Protein AF-A0A016SXQ5-F1 (afdb_monomer)

InterPro domains:
  IPR024872 HEXIM [PF15313] (28-132)
  IPR024872 HEXIM [PR02094] (31-47)
  IPR024872 HEXIM [PR02094] (96-113)
  IPR024872 HEXIM [PR02094] (113-129)
  IPR024872 HEXIM [PTHR13469] (27-149)

Radius of gyration: 31.16 Å; Cα contacts (8 Å, |Δi|>4): 20; chains: 1; bounding box: 67×77×62 Å

Sequence (170 aa):
MDWMMIPGLDDNTCVQQYHSQGQYFRPMAHGKPMAPSNTTQFLLEDREARAEQGLEVELAHEASERRRVRSISVSSEFMAASEGASSSGDSETDKEMDREFEAEFEEYTMDRLSRLTKDEMTREILDKEKNAELYQENMSRMMKENQRLRKMLQDNGIPVDHNHTSQPVV

Solvent-accessible surface area (backbone atoms only — not comparable to full-atom values): 10975 Å² total; per-residue (Å²): 133,89,81,81,84,84,89,86,82,71,88,58,68,77,63,58,78,76,74,77,79,75,88,74,79,67,64,60,65,90,86,39,82,50,75,76,83,69,86,56,54,68,59,53,52,55,50,48,57,53,55,74,69,65,49,66,70,57,54,54,52,52,52,51,48,55,53,64,58,59,73,67,68,84,72,80,86,83,90,75,86,66,93,83,82,72,86,88,66,82,44,75,66,47,55,49,49,52,49,53,49,53,52,54,51,50,52,53,50,51,53,54,58,70,71,48,50,73,69,56,51,51,49,54,50,52,54,48,52,55,50,50,51,52,52,51,51,50,51,51,51,50,52,52,50,51,50,52,50,52,49,52,33,51,77,70,74,43,87,76,83,71,91,79,72,71,82,81,89,124

Mean predicted aligned error: 21.72 Å

Organism: NCBI:txid53326

Structure (mmCIF, N/CA/C/O backbone):
data_AF-A0A016SXQ5-F1
#
_entry.id   AF-A0A016SXQ5-F1
#
loop_
_atom_site.group_PDB
_atom_site.id
_atom_site.type_symbol
_atom_site.label_atom_id
_atom_site.label_alt_id
_atom_site.label_comp_id
_atom_site.label_asym_id
_atom_site.label_entity_id
_atom_site.label_seq_id
_atom_site.pdbx_PDB_ins_code
_atom_site.Cartn_x
_atom_site.Cartn_y
_atom_site.Cartn_z
_atom_site.occupancy
_atom_site.B_iso_or_equiv
_atom_site.auth_seq_id
_atom_site.auth_comp_id
_atom_site.auth_asym_id
_atom_site.auth_atom_id
_atom_site.pdbx_PDB_model_num
ATOM 1 N N . MET A 1 1 ? 13.278 -62.285 -5.453 1.00 37.09 1 MET A N 1
ATOM 2 C CA . MET A 1 1 ? 13.513 -61.208 -6.430 1.00 37.09 1 MET A CA 1
ATOM 3 C C . MET A 1 1 ? 14.509 -60.269 -5.805 1.00 37.09 1 MET A C 1
ATOM 5 O O . MET A 1 1 ? 14.220 -59.710 -4.754 1.00 37.09 1 MET A O 1
ATOM 9 N N . ASP A 1 2 ? 15.690 -60.237 -6.408 1.00 41.06 2 ASP A N 1
ATOM 10 C CA . ASP A 1 2 ? 16.752 -59.276 -6.156 1.00 41.06 2 ASP A CA 1
ATOM 11 C C . ASP A 1 2 ? 16.229 -57.843 -6.147 1.00 41.06 2 ASP A C 1
ATOM 13 O O . ASP A 1 2 ? 15.483 -57.452 -7.043 1.00 41.06 2 ASP A O 1
ATOM 17 N N . TRP A 1 3 ? 16.728 -57.051 -5.203 1.00 38.41 3 TRP A N 1
ATOM 18 C CA . TRP A 1 3 ? 17.044 -55.658 -5.479 1.00 38.41 3 TRP A CA 1
ATOM 19 C C . TRP A 1 3 ? 18.507 -55.450 -5.107 1.00 38.41 3 TRP A C 1
ATOM 21 O O . TRP A 1 3 ? 18.912 -55.597 -3.955 1.00 38.41 3 TRP A O 1
ATOM 31 N N . MET A 1 4 ? 19.296 -55.230 -6.153 1.00 41.88 4 MET A N 1
ATOM 32 C CA . MET A 1 4 ? 20.733 -55.023 -6.124 1.00 41.88 4 MET A CA 1
ATOM 33 C C . MET A 1 4 ? 21.125 -53.774 -5.331 1.00 41.88 4 MET A C 1
ATOM 35 O O . MET A 1 4 ? 20.416 -52.773 -5.293 1.00 41.88 4 MET A O 1
ATOM 39 N N . MET A 1 5 ? 22.317 -53.883 -4.753 1.00 40.25 5 MET A N 1
ATOM 40 C CA . MET A 1 5 ? 23.097 -52.878 -4.044 1.00 40.25 5 MET A CA 1
ATOM 41 C C . MET A 1 5 ? 23.205 -51.513 -4.739 1.00 40.25 5 MET A C 1
ATOM 43 O O . MET A 1 5 ? 23.557 -51.431 -5.914 1.00 40.25 5 MET A O 1
ATOM 47 N N . ILE A 1 6 ? 23.103 -50.454 -3.935 1.00 44.69 6 ILE A N 1
ATOM 48 C CA . ILE A 1 6 ? 23.961 -49.271 -4.068 1.00 44.69 6 ILE A CA 1
ATOM 49 C C . ILE A 1 6 ? 24.997 -49.387 -2.936 1.00 44.69 6 ILE A C 1
ATOM 51 O O . ILE A 1 6 ? 24.598 -49.375 -1.770 1.00 44.69 6 ILE A O 1
ATOM 55 N N . PRO A 1 7 ? 26.295 -49.589 -3.223 1.00 46.00 7 PRO A N 1
ATOM 56 C CA . PRO A 1 7 ? 27.290 -49.803 -2.182 1.00 46.00 7 PRO A CA 1
ATOM 57 C C . PRO A 1 7 ? 27.857 -48.477 -1.658 1.00 46.00 7 PRO A C 1
ATOM 59 O O . PRO A 1 7 ? 28.352 -47.664 -2.436 1.00 46.00 7 PRO A O 1
ATOM 62 N N . GLY A 1 8 ? 27.886 -48.327 -0.328 1.00 52.25 8 GLY A N 1
ATOM 63 C CA . GLY A 1 8 ? 29.040 -47.705 0.328 1.00 52.25 8 GLY A CA 1
ATOM 64 C C . GLY A 1 8 ? 28.872 -46.376 1.063 1.00 52.25 8 GLY A C 1
ATOM 65 O O . GLY A 1 8 ? 29.840 -45.632 1.072 1.00 52.25 8 GLY A O 1
ATOM 66 N N . LEU A 1 9 ? 27.737 -46.087 1.705 1.00 45.75 9 LEU A N 1
ATOM 67 C CA . LEU A 1 9 ? 27.673 -45.123 2.817 1.00 45.75 9 LEU A CA 1
ATOM 68 C C . LEU A 1 9 ? 26.562 -45.572 3.772 1.00 45.75 9 LEU A C 1
ATOM 70 O O . LEU A 1 9 ? 25.397 -45.218 3.639 1.00 45.75 9 LEU A O 1
ATOM 74 N N . ASP A 1 10 ? 26.931 -46.463 4.676 1.00 43.97 10 ASP A N 1
ATOM 75 C CA . ASP A 1 10 ? 26.130 -46.927 5.791 1.00 43.97 10 ASP A CA 1
ATOM 76 C C . ASP A 1 10 ? 25.992 -45.818 6.845 1.00 43.97 10 ASP A C 1
ATOM 78 O O . ASP A 1 10 ? 26.973 -45.325 7.400 1.00 43.97 10 ASP A O 1
ATOM 82 N N . ASP A 1 11 ? 24.745 -45.463 7.163 1.00 48.28 11 ASP A N 1
ATOM 83 C CA . ASP A 1 11 ? 24.328 -44.442 8.142 1.00 48.28 11 ASP A CA 1
ATOM 84 C C . ASP A 1 11 ? 24.772 -44.724 9.600 1.00 48.28 11 ASP A C 1
ATOM 86 O O . ASP A 1 11 ? 24.373 -44.035 10.540 1.00 48.28 11 ASP A O 1
ATOM 90 N N . ASN A 1 12 ? 25.625 -45.728 9.821 1.00 43.81 12 ASN A N 1
ATOM 91 C CA . ASN A 1 12 ? 26.076 -46.171 11.139 1.00 43.81 12 ASN A CA 1
ATOM 92 C C . ASN A 1 12 ? 27.455 -45.640 11.557 1.00 43.81 12 ASN A C 1
ATOM 94 O O . ASN A 1 12 ? 27.826 -45.782 12.726 1.00 43.81 12 ASN A O 1
ATOM 98 N N . THR A 1 13 ? 28.196 -44.962 10.679 1.00 38.66 13 THR A N 1
ATOM 99 C CA . THR A 1 13 ? 29.515 -44.402 11.033 1.00 38.66 13 THR A CA 1
ATOM 100 C C . THR A 1 13 ? 29.408 -43.155 11.915 1.00 38.66 13 THR A C 1
ATOM 102 O O . THR A 1 13 ? 30.322 -42.857 12.679 1.00 38.66 13 THR A O 1
ATOM 105 N N . CYS A 1 14 ? 28.267 -42.456 11.896 1.00 38.12 14 CYS A N 1
ATOM 106 C CA . CYS A 1 14 ? 28.029 -41.321 12.795 1.00 38.12 14 CYS A CA 1
ATOM 107 C C . CYS A 1 14 ? 27.760 -41.775 14.245 1.00 38.12 14 CYS A C 1
ATOM 109 O O . CYS A 1 14 ? 28.062 -41.060 15.199 1.00 38.12 14 CYS A O 1
ATOM 111 N N . VAL A 1 15 ? 27.250 -42.997 14.434 1.00 41.00 15 VAL A N 1
ATOM 112 C CA . VAL A 1 15 ? 26.841 -43.497 15.758 1.00 41.00 15 VAL A CA 1
ATOM 113 C C . VAL A 1 15 ? 27.988 -44.203 16.497 1.00 41.00 15 VAL A C 1
ATOM 115 O O . VAL A 1 15 ? 27.980 -44.290 17.728 1.00 41.00 15 VAL A O 1
ATOM 118 N N . GLN A 1 16 ? 29.025 -44.662 15.787 1.00 33.22 16 GLN A N 1
ATOM 119 C CA . GLN A 1 16 ? 30.139 -45.394 16.405 1.00 33.22 16 GLN A CA 1
ATOM 120 C C . GLN A 1 16 ? 31.208 -44.514 17.062 1.00 33.22 16 GLN A C 1
ATOM 122 O O . GLN A 1 16 ? 31.927 -45.005 17.932 1.00 33.22 16 GLN A O 1
ATOM 127 N N . GLN A 1 17 ? 31.275 -43.212 16.772 1.00 32.12 17 GLN A N 1
ATOM 128 C CA . GLN A 1 17 ? 32.280 -42.350 17.410 1.00 32.12 17 GLN A CA 1
ATOM 129 C C . GLN A 1 17 ? 31.929 -41.931 18.852 1.00 32.12 17 GLN A C 1
ATOM 131 O O . GLN A 1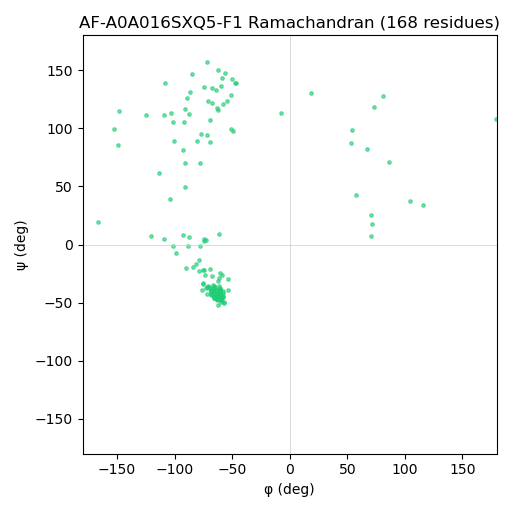 17 ? 32.727 -41.275 19.516 1.00 32.12 17 GLN A O 1
ATOM 136 N N . TYR A 1 18 ? 30.770 -42.351 19.372 1.00 37.62 18 TYR A N 1
ATOM 137 C CA . TYR A 1 18 ? 30.365 -42.098 20.760 1.00 37.62 18 TYR A CA 1
ATOM 138 C C . TYR A 1 18 ? 30.552 -43.291 21.707 1.00 37.62 18 TYR A C 1
ATOM 140 O O . TYR A 1 18 ? 30.265 -43.160 22.894 1.00 37.62 18 TYR A O 1
ATOM 148 N N . HIS A 1 19 ? 31.021 -44.450 21.225 1.00 39.91 19 HIS A N 1
ATOM 149 C CA . HIS A 1 19 ? 30.961 -45.692 22.013 1.00 39.91 19 HIS A CA 1
ATOM 150 C C . HIS A 1 19 ? 32.279 -46.238 22.553 1.00 39.91 19 HIS A C 1
ATOM 152 O O . HIS A 1 19 ? 32.287 -47.268 23.224 1.00 39.91 19 HIS A O 1
ATOM 158 N N . SER A 1 20 ? 33.391 -45.537 22.388 1.00 37.97 20 SER A N 1
ATOM 159 C CA . SER A 1 20 ? 34.613 -45.938 23.075 1.00 37.97 20 SER A CA 1
ATOM 160 C C . SER A 1 20 ? 35.491 -44.731 23.299 1.00 37.97 20 SER A C 1
ATOM 162 O O . SER A 1 20 ? 36.162 -44.303 22.369 1.00 37.97 20 SER A O 1
ATOM 164 N N . GLN A 1 21 ? 35.439 -44.183 24.512 1.00 31.62 21 GLN A N 1
ATOM 165 C CA . GLN A 1 21 ? 36.578 -43.717 25.310 1.00 31.62 21 GLN A CA 1
ATOM 166 C C . GLN A 1 21 ? 36.021 -43.149 26.623 1.00 31.62 21 GLN A C 1
ATOM 168 O O . GLN A 1 21 ? 35.402 -42.093 26.643 1.00 31.62 21 GLN A O 1
ATOM 173 N N . GLY A 1 22 ? 36.252 -43.893 27.706 1.00 35.62 22 GLY A N 1
ATOM 174 C CA . GLY A 1 22 ? 36.429 -43.341 29.047 1.00 35.62 22 GLY A CA 1
ATOM 175 C C . GLY A 1 22 ? 35.187 -42.813 29.757 1.00 35.62 22 GLY A C 1
ATOM 176 O O . GLY A 1 22 ? 34.585 -41.820 29.377 1.00 35.62 22 GLY A O 1
ATOM 177 N N . GLN A 1 23 ? 34.871 -43.427 30.893 1.00 46.75 23 GLN A N 1
ATOM 178 C CA . GLN A 1 23 ? 34.047 -42.822 31.932 1.00 46.75 23 GLN A CA 1
ATOM 179 C C . GLN A 1 23 ? 34.599 -41.431 32.288 1.00 46.75 23 GLN A C 1
ATOM 181 O O . GLN A 1 23 ? 35.545 -41.310 33.064 1.00 46.75 23 GLN A O 1
ATOM 186 N N . TYR A 1 24 ? 34.012 -40.364 31.751 1.00 42.56 24 TYR A N 1
ATOM 187 C CA . TYR A 1 24 ? 34.263 -39.027 32.271 1.00 42.56 24 TYR A CA 1
ATOM 188 C C . TYR A 1 24 ? 33.447 -38.892 33.548 1.00 42.56 24 TYR A C 1
ATOM 190 O O . TYR A 1 24 ? 32.248 -38.612 33.521 1.00 42.56 24 TYR A O 1
ATOM 198 N N . PHE A 1 25 ? 34.102 -39.154 34.676 1.00 53.25 25 PHE A N 1
ATOM 199 C CA . PHE A 1 25 ? 33.639 -38.759 35.997 1.00 53.25 25 PHE A CA 1
ATOM 200 C C . PHE A 1 25 ? 33.278 -37.267 35.925 1.00 53.25 25 PHE A C 1
ATOM 202 O O . PHE A 1 25 ? 34.168 -36.418 35.944 1.00 53.25 25 PHE A O 1
ATOM 209 N N . ARG A 1 26 ? 31.992 -36.925 35.741 1.00 53.50 26 ARG A N 1
ATOM 210 C CA . ARG A 1 26 ? 31.557 -35.522 35.745 1.00 53.50 26 ARG A CA 1
ATOM 211 C C . ARG A 1 26 ? 31.844 -34.985 37.143 1.00 53.50 26 ARG A C 1
ATOM 213 O O . ARG A 1 26 ? 31.245 -35.503 38.089 1.00 53.50 26 ARG A O 1
ATOM 220 N N . PRO A 1 27 ? 32.710 -33.971 37.309 1.00 58.34 27 PRO A N 1
ATOM 221 C CA . PRO A 1 27 ? 32.877 -33.342 38.606 1.00 58.34 27 PRO A CA 1
ATOM 222 C C . PRO A 1 27 ? 31.511 -32.817 39.050 1.00 58.34 27 PRO A C 1
ATOM 224 O O . PRO A 1 27 ? 30.851 -32.062 38.336 1.00 58.34 27 PRO A O 1
ATOM 227 N N . MET A 1 28 ? 31.036 -33.293 40.195 1.00 55.56 28 MET A N 1
ATOM 228 C CA . MET A 1 28 ? 29.772 -32.847 40.762 1.00 55.56 28 MET A CA 1
ATOM 229 C C . MET A 1 28 ? 30.071 -31.683 41.699 1.00 55.56 28 MET A C 1
ATOM 231 O O . MET A 1 28 ? 30.569 -31.883 42.804 1.00 55.56 28 MET A O 1
ATOM 235 N N . ALA A 1 29 ? 29.747 -30.463 41.280 1.00 54.81 29 ALA A N 1
ATOM 236 C CA . ALA A 1 29 ? 29.662 -29.335 42.197 1.00 54.81 29 ALA A CA 1
ATOM 237 C C . ALA A 1 29 ? 28.241 -29.299 42.776 1.00 54.81 29 ALA A C 1
ATOM 239 O O . ALA A 1 29 ? 27.265 -29.083 42.058 1.00 54.81 29 ALA A O 1
ATOM 240 N N . HIS A 1 30 ? 28.119 -29.562 44.079 1.00 56.19 30 HIS A N 1
ATOM 241 C CA . HIS A 1 30 ? 26.851 -29.503 44.826 1.00 56.19 30 HIS A CA 1
ATOM 242 C C . HIS A 1 30 ? 25.741 -30.417 44.267 1.00 56.19 30 HIS A C 1
ATOM 244 O O . HIS A 1 30 ? 24.581 -30.021 44.165 1.00 56.19 30 HIS A O 1
ATOM 250 N N . GLY A 1 31 ? 26.097 -31.652 43.890 1.00 62.75 31 GLY A N 1
ATOM 251 C CA . GLY A 1 31 ? 25.134 -32.688 43.489 1.00 62.75 31 GLY A CA 1
ATOM 252 C C . GLY A 1 31 ? 24.443 -32.452 42.143 1.00 62.75 31 GLY A C 1
ATOM 253 O O . GLY A 1 31 ? 23.542 -33.204 41.781 1.00 62.75 31 GLY A O 1
ATOM 254 N N . LYS A 1 32 ? 24.857 -31.430 41.386 1.00 58.62 32 LYS A N 1
ATOM 255 C CA . LYS A 1 32 ? 24.357 -31.156 40.038 1.00 58.62 32 LYS A CA 1
ATOM 256 C C . LYS A 1 32 ? 25.445 -31.495 39.021 1.00 58.62 32 LYS A C 1
ATOM 258 O O . LYS A 1 32 ? 26.618 -31.211 39.279 1.00 58.62 32 LYS A O 1
ATOM 263 N N . PRO A 1 33 ? 25.094 -32.113 37.879 1.00 62.72 33 PRO A N 1
ATOM 264 C CA . PRO A 1 33 ? 26.075 -32.404 36.849 1.00 62.72 33 PRO A CA 1
ATOM 265 C C . PRO A 1 33 ? 26.642 -31.077 36.344 1.00 62.72 33 PRO A C 1
ATOM 267 O O . PRO A 1 33 ? 25.907 -30.273 35.770 1.00 62.72 33 PRO A O 1
ATOM 270 N N . MET A 1 34 ? 27.941 -30.838 36.554 1.00 66.38 34 MET A N 1
ATOM 271 C CA . MET A 1 34 ? 28.599 -29.712 35.898 1.00 66.38 34 MET A CA 1
ATOM 272 C C . MET A 1 34 ? 28.457 -29.874 34.387 1.00 66.38 34 MET A C 1
ATOM 274 O O . MET A 1 34 ? 28.469 -30.994 33.853 1.00 66.38 34 MET A O 1
ATOM 278 N N . ALA A 1 35 ? 28.277 -28.744 33.708 1.00 66.50 35 ALA A N 1
ATOM 279 C CA . ALA A 1 35 ? 28.324 -28.703 32.261 1.00 66.50 35 ALA A CA 1
ATOM 280 C C . ALA A 1 35 ? 29.678 -29.260 31.778 1.00 66.50 35 ALA A C 1
ATOM 282 O O . ALA A 1 35 ? 30.677 -29.127 32.494 1.00 66.50 35 ALA A O 1
ATOM 283 N N . PRO A 1 36 ? 29.715 -29.910 30.602 1.00 65.88 36 PRO A N 1
ATOM 284 C CA . PRO A 1 36 ? 30.964 -30.366 30.003 1.00 65.88 36 PRO A CA 1
ATOM 285 C C . PRO A 1 36 ? 31.981 -29.224 29.959 1.00 65.88 36 PRO A C 1
ATOM 287 O O . PRO A 1 36 ? 31.596 -28.075 29.721 1.00 65.88 36 PRO A O 1
ATOM 290 N N . SER A 1 37 ? 33.259 -29.532 30.197 1.00 67.75 37 SER A N 1
ATOM 291 C CA . SER A 1 37 ? 34.308 -28.518 30.101 1.00 67.75 37 SER A CA 1
ATOM 292 C C . SER A 1 37 ? 34.250 -27.856 28.729 1.00 67.75 37 SER A C 1
ATOM 294 O O . SER A 1 37 ? 34.252 -28.524 27.700 1.00 67.75 37 SER A O 1
ATOM 296 N N . ASN A 1 38 ? 34.117 -26.535 28.803 1.00 67.44 38 ASN A N 1
ATOM 297 C CA . ASN A 1 38 ? 33.968 -25.536 27.759 1.00 67.44 38 ASN A CA 1
ATOM 298 C C . ASN A 1 38 ? 34.145 -26.030 26.302 1.00 67.44 38 ASN A C 1
ATOM 300 O O . ASN A 1 38 ? 35.250 -26.326 25.859 1.00 67.44 38 ASN A O 1
ATOM 304 N N . THR A 1 39 ? 33.054 -26.006 25.529 1.00 67.06 39 THR A N 1
ATOM 305 C CA . THR A 1 39 ? 33.008 -26.350 24.095 1.00 67.06 39 THR A CA 1
ATOM 306 C C . THR A 1 39 ? 33.640 -25.298 23.179 1.00 67.06 39 THR A C 1
ATOM 308 O O . THR A 1 39 ? 33.575 -25.443 21.967 1.00 67.06 39 THR A O 1
ATOM 311 N N . THR A 1 40 ? 34.230 -24.228 23.718 1.00 70.00 40 THR A N 1
ATOM 312 C CA . THR A 1 40 ? 34.895 -23.175 22.927 1.00 70.00 40 THR A CA 1
ATOM 313 C C . THR A 1 40 ? 36.364 -23.473 22.635 1.00 70.00 40 THR A C 1
ATOM 315 O O . THR A 1 40 ? 37.033 -22.634 22.044 1.00 70.00 40 THR A O 1
ATOM 318 N N . GLN A 1 41 ? 36.871 -24.662 22.987 1.00 73.69 41 GLN A N 1
ATOM 319 C CA . GLN A 1 41 ? 38.264 -25.029 22.698 1.00 73.69 41 GLN A CA 1
ATOM 320 C C . GLN A 1 41 ? 38.592 -24.963 21.203 1.00 73.69 41 GLN A C 1
ATOM 322 O O . GLN A 1 41 ? 39.612 -24.391 20.847 1.00 73.69 41 GLN A O 1
ATOM 327 N N . PHE A 1 42 ? 37.682 -25.395 20.321 1.00 75.31 42 PHE A N 1
ATOM 328 C CA . PHE A 1 42 ? 37.896 -25.274 18.873 1.00 75.31 42 PHE A CA 1
ATOM 329 C C . PHE A 1 42 ? 38.022 -23.811 18.410 1.00 75.31 42 PHE A C 1
ATOM 331 O O . PHE A 1 42 ? 38.740 -23.523 17.463 1.00 75.31 42 PHE A O 1
ATOM 338 N N . LEU A 1 43 ? 37.341 -22.875 19.086 1.00 79.06 43 LEU A N 1
ATOM 339 C CA . LEU A 1 43 ? 37.429 -21.443 18.780 1.00 79.06 43 LEU A CA 1
ATOM 340 C C . LEU A 1 43 ? 38.742 -20.843 19.281 1.00 79.06 43 LEU A C 1
ATOM 342 O O . LEU A 1 43 ? 39.259 -19.910 18.675 1.00 79.06 43 LEU A O 1
ATOM 346 N N . LEU A 1 44 ? 39.260 -21.345 20.404 1.00 75.19 44 LEU A N 1
ATOM 347 C CA . LEU A 1 44 ? 40.551 -20.925 20.940 1.00 75.19 44 LEU A CA 1
ATOM 348 C C . LEU A 1 44 ? 41.700 -21.459 20.081 1.00 75.19 44 LEU A C 1
ATOM 350 O O . LEU A 1 44 ? 42.590 -20.683 19.753 1.00 75.19 44 LEU A O 1
ATOM 354 N N . GLU A 1 45 ? 41.631 -22.722 19.655 1.00 76.94 45 GLU A N 1
ATOM 355 C CA . GLU A 1 45 ? 42.587 -23.341 18.728 1.00 76.94 45 GLU A CA 1
ATOM 356 C C . GLU A 1 45 ? 42.584 -22.638 17.361 1.00 76.94 45 GLU A C 1
ATOM 358 O O . GLU A 1 45 ? 43.642 -22.301 16.840 1.00 76.94 45 GLU A O 1
ATOM 363 N N . ASP A 1 46 ? 41.407 -22.326 16.807 1.00 80.94 46 ASP A N 1
ATOM 364 C CA . ASP A 1 46 ? 41.281 -21.584 15.544 1.00 80.94 46 ASP A CA 1
ATOM 365 C C . ASP A 1 46 ? 41.823 -20.146 15.651 1.00 80.94 46 ASP A C 1
ATOM 367 O O . ASP A 1 46 ? 42.461 -19.623 14.733 1.00 80.94 46 ASP A O 1
ATOM 371 N N . ARG A 1 47 ? 41.618 -19.508 16.809 1.00 72.44 47 ARG A N 1
ATOM 372 C CA . ARG A 1 47 ? 42.168 -18.183 17.108 1.00 72.44 47 ARG A CA 1
ATOM 373 C C . ARG A 1 47 ? 43.690 -18.210 17.251 1.00 72.44 47 ARG A C 1
ATOM 375 O O . ARG A 1 47 ? 44.350 -17.296 16.764 1.00 72.44 47 ARG A O 1
ATOM 382 N N . GLU A 1 48 ? 44.241 -19.213 17.926 1.00 76.44 48 GLU A N 1
ATOM 383 C CA . GLU A 1 48 ? 45.688 -19.374 18.101 1.00 76.44 48 GLU A CA 1
ATOM 384 C C . GLU A 1 48 ? 46.369 -19.698 16.765 1.00 76.44 48 GLU A C 1
ATOM 386 O O . GLU A 1 48 ? 47.356 -19.052 16.420 1.00 76.44 48 GLU A O 1
ATOM 391 N N . ALA A 1 49 ? 45.765 -20.562 15.943 1.00 78.12 49 ALA A N 1
ATOM 392 C CA . ALA A 1 49 ? 46.244 -20.881 14.598 1.00 78.12 49 ALA A CA 1
ATOM 393 C C . ALA A 1 49 ? 46.291 -19.654 13.669 1.00 78.12 49 ALA A C 1
ATOM 395 O O . ALA A 1 49 ? 47.221 -19.512 12.873 1.00 78.12 49 ALA A O 1
ATOM 396 N N . ARG A 1 50 ? 45.317 -18.737 13.776 1.00 72.94 50 ARG A N 1
ATOM 397 C CA . ARG A 1 50 ? 45.336 -17.458 13.042 1.00 72.94 50 ARG A CA 1
ATOM 398 C C . ARG A 1 50 ? 46.373 -16.476 13.587 1.00 72.94 50 ARG A C 1
ATOM 400 O O . ARG A 1 50 ? 47.006 -15.765 12.809 1.00 72.94 50 ARG A O 1
ATOM 407 N N . ALA A 1 51 ? 46.580 -16.451 14.9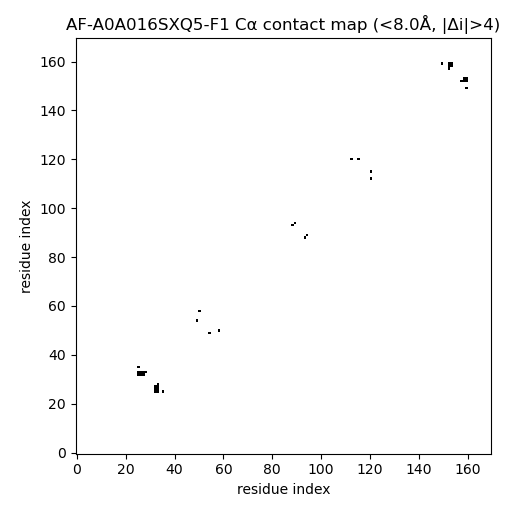03 1.00 66.12 51 ALA A N 1
ATOM 408 C CA . ALA A 1 51 ? 47.577 -15.589 15.533 1.00 66.12 51 ALA A CA 1
ATOM 409 C C . ALA A 1 51 ? 49.022 -16.030 15.221 1.00 66.12 51 ALA A C 1
ATOM 411 O O . ALA A 1 51 ? 49.888 -15.182 15.007 1.00 66.12 51 ALA A O 1
ATOM 412 N N . GLU A 1 52 ? 49.280 -17.338 15.138 1.00 64.12 52 GLU A N 1
ATOM 413 C CA . GLU A 1 52 ? 50.599 -17.908 14.825 1.00 64.12 52 GLU A CA 1
ATOM 414 C C . GLU A 1 52 ? 51.028 -17.647 13.365 1.00 64.12 52 GLU A C 1
ATOM 416 O O . GLU A 1 52 ? 52.219 -17.590 13.065 1.00 64.12 52 GLU A O 1
ATOM 421 N N . GLN A 1 53 ? 50.073 -17.361 12.468 1.00 65.38 53 GLN A N 1
ATOM 422 C CA . GLN A 1 53 ? 50.330 -16.916 11.089 1.00 65.38 53 GLN A CA 1
ATOM 423 C C . GLN A 1 53 ? 50.817 -15.455 10.979 1.00 65.38 53 GLN A C 1
ATOM 425 O O . GLN A 1 53 ? 51.009 -14.953 9.872 1.00 65.38 53 GLN A O 1
ATOM 430 N N . GLY A 1 54 ? 51.062 -14.767 12.103 1.00 56.97 54 GLY A N 1
ATOM 431 C CA . GLY A 1 54 ? 51.784 -13.490 12.124 1.00 56.97 54 GLY A CA 1
ATOM 432 C C . GLY A 1 54 ? 51.022 -12.303 11.526 1.00 56.97 54 GLY A C 1
ATOM 433 O O . GLY A 1 54 ? 51.644 -11.339 11.079 1.00 56.97 54 GLY A O 1
ATOM 434 N N . LEU A 1 55 ? 49.685 -12.335 11.518 1.00 57.72 55 LEU A N 1
ATOM 435 C CA . LEU A 1 55 ? 48.847 -11.218 11.065 1.00 57.72 55 LEU A CA 1
ATOM 436 C C . LEU A 1 55 ? 48.752 -10.124 12.144 1.00 57.72 55 LEU A C 1
ATOM 438 O O . LEU A 1 55 ? 47.704 -9.883 12.742 1.00 57.72 55 LEU A O 1
ATOM 442 N N . GLU A 1 56 ? 49.862 -9.423 12.377 1.00 54.34 56 GLU A N 1
ATOM 443 C CA . GLU A 1 56 ? 49.964 -8.278 13.300 1.00 54.34 56 GLU A CA 1
ATOM 444 C C . GLU A 1 56 ? 48.905 -7.188 13.001 1.00 54.34 56 GLU A C 1
ATOM 446 O O . GLU A 1 56 ? 48.391 -6.525 13.905 1.00 54.34 56 GLU A O 1
ATOM 451 N N . VAL A 1 57 ? 48.501 -7.070 11.729 1.00 55.91 57 VAL A N 1
ATOM 452 C CA . VAL A 1 57 ? 47.477 -6.134 11.236 1.00 55.91 57 VAL A CA 1
ATOM 453 C C . VAL A 1 57 ? 46.059 -6.523 11.683 1.00 55.91 57 VAL A C 1
ATOM 455 O O . VAL A 1 57 ? 45.255 -5.649 12.013 1.00 55.91 57 VAL A O 1
ATOM 458 N N . GLU A 1 58 ? 45.750 -7.820 11.764 1.00 53.41 58 GLU A N 1
ATOM 459 C CA . GLU A 1 58 ? 44.432 -8.308 12.195 1.00 53.41 58 GLU A CA 1
ATOM 460 C C . GLU A 1 58 ? 44.262 -8.163 13.715 1.00 53.41 58 GLU A C 1
ATOM 462 O O . GLU A 1 58 ? 43.191 -7.789 14.197 1.00 53.41 58 GLU A O 1
ATOM 467 N N . LEU A 1 59 ? 45.351 -8.328 14.476 1.00 55.34 59 LEU A N 1
ATOM 468 C CA . LEU A 1 59 ? 45.353 -8.140 15.929 1.00 55.34 59 LEU A CA 1
ATOM 469 C C . LEU A 1 59 ? 45.082 -6.678 16.328 1.00 55.34 59 LEU A C 1
ATOM 471 O O . LEU A 1 59 ? 44.403 -6.423 17.324 1.00 55.34 59 LEU A O 1
ATOM 475 N N . ALA A 1 60 ? 45.580 -5.710 15.548 1.00 55.97 60 ALA A N 1
ATOM 476 C CA . ALA A 1 60 ? 45.320 -4.284 15.756 1.00 55.97 60 ALA A CA 1
ATOM 477 C C . ALA A 1 60 ? 43.854 -3.918 15.466 1.00 55.97 60 ALA A C 1
ATOM 479 O O . ALA 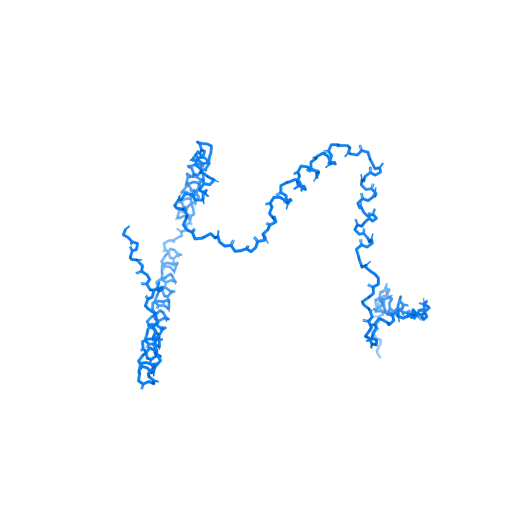A 1 60 ? 43.243 -3.157 16.225 1.00 55.97 60 ALA A O 1
ATOM 480 N N . HIS A 1 61 ? 43.272 -4.504 14.415 1.00 56.97 61 HIS A N 1
ATOM 481 C CA . HIS A 1 61 ? 41.855 -4.347 14.090 1.00 56.97 61 HIS A CA 1
ATOM 482 C C . HIS A 1 61 ? 40.960 -4.981 15.170 1.00 56.97 61 HIS A C 1
ATOM 484 O O . HIS A 1 61 ? 40.057 -4.323 15.687 1.00 56.97 61 HIS A O 1
ATOM 490 N N . GLU A 1 62 ? 41.268 -6.203 15.619 1.00 59.78 62 GLU A N 1
ATOM 491 C CA . GLU A 1 62 ? 40.525 -6.888 16.688 1.00 59.78 62 GLU A CA 1
ATOM 492 C C . GLU A 1 62 ? 40.687 -6.184 18.054 1.00 59.78 62 GLU A C 1
ATOM 494 O O . GLU A 1 62 ? 39.738 -6.079 18.835 1.00 59.78 62 GLU A O 1
ATOM 499 N N . ALA A 1 63 ? 41.868 -5.642 18.372 1.00 58.38 63 ALA A N 1
ATOM 500 C CA . ALA A 1 63 ? 42.078 -4.842 19.583 1.00 58.38 63 ALA A CA 1
ATOM 501 C C . ALA A 1 63 ? 41.300 -3.514 19.547 1.00 58.38 63 ALA A C 1
ATOM 503 O O . ALA A 1 63 ? 40.808 -3.063 20.588 1.00 58.38 63 ALA A O 1
ATOM 504 N N . SER A 1 64 ? 41.165 -2.906 18.364 1.00 56.16 64 SER A N 1
ATOM 505 C CA . SER A 1 64 ? 40.320 -1.730 18.133 1.00 56.16 64 SER A CA 1
ATOM 506 C C . SER A 1 64 ? 38.834 -2.067 18.321 1.00 56.16 64 SER A C 1
ATOM 508 O O . SER A 1 64 ? 38.128 -1.381 19.063 1.00 56.16 64 SER A O 1
ATOM 510 N N . GLU A 1 65 ? 38.377 -3.200 17.779 1.00 56.16 65 GLU A N 1
ATOM 511 C CA . GLU A 1 65 ? 37.020 -3.729 17.977 1.00 56.16 65 GLU A CA 1
ATOM 512 C C . GLU A 1 65 ? 36.711 -4.006 19.451 1.00 56.16 65 GLU A C 1
ATOM 514 O O . GLU A 1 65 ? 35.711 -3.531 19.990 1.00 56.16 65 GLU A O 1
ATOM 519 N N . ARG A 1 66 ? 37.621 -4.680 20.164 1.00 56.94 66 ARG A N 1
ATOM 520 C CA . ARG A 1 66 ? 37.496 -4.918 21.610 1.00 56.94 66 ARG A CA 1
ATOM 521 C C . ARG A 1 66 ? 37.442 -3.630 22.432 1.00 56.94 66 ARG A C 1
ATOM 523 O O . ARG A 1 66 ? 36.936 -3.662 23.555 1.00 56.94 66 ARG A O 1
ATOM 530 N N . ARG A 1 67 ? 37.979 -2.514 21.927 1.00 53.47 67 ARG A N 1
ATOM 531 C CA . ARG A 1 67 ? 37.899 -1.198 22.579 1.00 53.47 67 ARG A CA 1
ATOM 532 C C . ARG A 1 67 ? 36.507 -0.583 22.405 1.00 53.47 67 ARG A C 1
ATOM 534 O O . ARG A 1 67 ? 35.978 -0.056 23.377 1.00 53.47 67 ARG A O 1
ATOM 541 N N . ARG A 1 68 ? 35.892 -0.747 21.226 1.00 54.44 68 ARG A N 1
ATOM 542 C CA . ARG A 1 68 ? 34.497 -0.347 20.946 1.00 54.44 68 ARG A CA 1
ATOM 543 C C . ARG A 1 68 ? 33.479 -1.167 21.744 1.00 54.44 68 ARG A C 1
ATOM 545 O O . ARG A 1 68 ? 32.497 -0.629 22.236 1.00 54.44 68 ARG A O 1
ATOM 552 N N . VAL A 1 69 ? 33.741 -2.460 21.936 1.00 49.16 69 VAL A N 1
ATOM 553 C CA . VAL A 1 69 ? 32.841 -3.353 22.690 1.00 49.16 69 VAL A CA 1
ATOM 554 C C . VAL A 1 69 ? 32.996 -3.188 24.212 1.00 49.16 69 VAL A C 1
ATOM 556 O O . VAL A 1 69 ? 32.071 -3.466 24.962 1.00 49.16 69 VAL A O 1
ATOM 559 N N . ARG A 1 70 ? 34.128 -2.681 24.721 1.00 49.16 70 ARG A N 1
ATOM 560 C CA . ARG A 1 70 ? 34.284 -2.413 26.167 1.00 49.16 70 ARG A CA 1
ATOM 561 C C . ARG A 1 70 ? 33.548 -1.163 26.658 1.00 49.16 70 ARG A C 1
ATOM 563 O O . ARG A 1 70 ? 33.266 -1.087 27.849 1.00 49.16 70 ARG A O 1
ATOM 570 N N . SER A 1 71 ? 33.221 -0.206 25.785 1.00 52.28 71 SER A N 1
ATOM 571 C CA . SER A 1 71 ? 32.446 0.984 26.175 1.00 52.28 71 SER A CA 1
ATOM 572 C C . SER A 1 71 ? 30.941 0.727 26.294 1.00 52.28 71 SER A C 1
ATOM 574 O O . SER A 1 71 ? 30.243 1.529 26.900 1.00 52.28 71 SER A O 1
ATOM 576 N N . ILE A 1 72 ? 30.442 -0.407 25.795 1.00 52.16 72 ILE A N 1
ATOM 577 C CA . ILE A 1 72 ? 29.068 -0.884 26.027 1.00 52.16 72 ILE A CA 1
ATOM 578 C C . ILE A 1 72 ? 29.008 -1.790 27.265 1.00 52.16 72 ILE A C 1
ATOM 580 O O . ILE A 1 72 ? 28.458 -2.887 27.240 1.00 52.16 72 ILE A O 1
ATOM 584 N N . SER A 1 73 ? 29.575 -1.334 28.383 1.00 43.09 73 SER A N 1
ATOM 585 C CA . SER A 1 73 ? 29.187 -1.876 29.685 1.00 43.09 73 SER A CA 1
ATOM 586 C C . SER A 1 73 ? 27.886 -1.192 30.096 1.00 43.09 73 SER A C 1
ATOM 588 O O . SER A 1 73 ? 27.893 -0.142 30.734 1.00 43.09 73 SER A O 1
ATOM 590 N N . VAL A 1 74 ? 26.761 -1.779 29.684 1.00 51.31 74 VAL A N 1
ATOM 591 C CA . VAL A 1 74 ? 25.425 -1.439 30.185 1.00 51.31 74 VAL A CA 1
ATOM 592 C C . VAL A 1 74 ? 25.349 -1.908 31.637 1.00 51.31 74 VAL A C 1
ATOM 594 O O . VAL A 1 74 ? 24.965 -3.037 31.929 1.00 51.31 74 VAL A O 1
ATOM 597 N N . SER A 1 75 ? 25.757 -1.044 32.561 1.00 42.94 75 SER A N 1
ATOM 598 C CA . SER A 1 75 ? 25.364 -1.139 33.963 1.00 42.94 75 SER A CA 1
ATOM 599 C C . SER A 1 75 ? 24.261 -0.122 34.222 1.00 42.94 75 SER A C 1
ATOM 601 O O . SER A 1 75 ? 24.511 1.077 34.233 1.00 42.94 75 SER A O 1
ATOM 603 N N . SER A 1 76 ? 23.057 -0.681 34.343 1.00 48.41 76 SER A N 1
ATOM 604 C CA . SER A 1 76 ? 21.888 -0.275 35.130 1.00 48.41 76 SER A CA 1
ATOM 605 C C . SER A 1 76 ? 21.795 1.165 35.647 1.00 48.41 76 SER A C 1
ATOM 607 O O . SER A 1 76 ? 22.644 1.631 36.399 1.00 48.41 76 SER A O 1
ATOM 609 N N . GLU A 1 77 ? 20.615 1.725 35.372 1.00 46.28 77 GLU A N 1
ATOM 610 C CA . GLU A 1 77 ? 19.923 2.819 36.059 1.00 46.28 77 GLU A CA 1
ATOM 611 C C . GLU A 1 77 ? 20.330 4.268 35.766 1.00 46.28 77 GLU A C 1
ATOM 613 O O . GLU A 1 77 ? 21.462 4.700 35.934 1.00 46.28 77 GLU A O 1
ATOM 618 N N . PHE A 1 78 ? 19.285 5.033 35.429 1.00 46.00 78 PHE A N 1
ATOM 619 C CA . PHE A 1 78 ? 19.222 6.488 35.340 1.00 46.00 78 PHE A CA 1
ATOM 620 C C . PHE A 1 78 ? 19.647 7.127 34.007 1.00 46.00 78 PHE A C 1
ATOM 622 O O . PHE A 1 78 ? 20.621 7.862 33.914 1.00 46.00 78 PHE A O 1
ATOM 629 N N . MET A 1 79 ? 18.815 6.947 32.977 1.00 49.03 79 MET A N 1
ATOM 630 C CA . MET A 1 79 ? 18.658 7.950 31.912 1.00 49.03 79 MET A CA 1
ATOM 631 C C . MET A 1 79 ? 17.244 8.526 31.990 1.00 49.03 79 MET A C 1
ATOM 633 O O . MET A 1 79 ? 16.418 8.367 31.096 1.00 49.03 79 MET A O 1
ATOM 637 N N . ALA A 1 80 ? 16.955 9.160 33.126 1.00 47.84 80 ALA A N 1
ATOM 638 C CA . ALA A 1 80 ? 15.942 10.196 33.186 1.00 47.84 80 ALA A CA 1
ATOM 639 C C . ALA A 1 80 ? 16.639 11.530 32.888 1.00 47.84 80 ALA A C 1
ATOM 641 O O . ALA A 1 80 ? 17.608 11.884 33.554 1.00 47.84 80 ALA A O 1
ATOM 642 N N . ALA A 1 81 ? 16.100 12.248 31.903 1.00 49.00 81 ALA A N 1
ATOM 643 C CA . ALA A 1 81 ? 16.364 13.652 31.595 1.00 49.00 81 ALA A CA 1
ATOM 644 C C . ALA A 1 81 ? 17.777 14.012 31.089 1.00 49.00 81 ALA A C 1
ATOM 646 O O . ALA A 1 81 ? 18.589 14.600 31.796 1.00 49.00 81 ALA A O 1
ATOM 647 N N . SER A 1 82 ? 17.998 13.809 29.791 1.00 39.22 82 SER A N 1
ATOM 648 C CA . SER A 1 82 ? 18.599 14.859 28.965 1.00 39.22 82 SER A CA 1
ATOM 649 C C . SER A 1 82 ? 18.041 14.730 27.558 1.00 39.22 82 SER A C 1
ATOM 651 O O . SER A 1 82 ? 18.279 13.737 26.873 1.00 39.22 82 SER A O 1
ATOM 653 N N . GLU A 1 83 ? 17.291 15.735 27.123 1.00 53.16 83 GLU A N 1
ATOM 654 C CA . GLU A 1 83 ? 17.136 15.997 25.697 1.00 53.16 83 GLU A CA 1
ATOM 655 C C . GLU A 1 83 ? 18.549 16.044 25.082 1.00 53.16 83 GLU A C 1
ATOM 657 O O . GLU A 1 83 ? 19.441 16.689 25.638 1.00 53.16 83 GLU A O 1
ATOM 662 N N . GLY A 1 84 ? 18.793 15.284 24.009 1.00 51.25 84 GLY A N 1
ATOM 663 C CA . GLY A 1 84 ? 20.088 15.281 23.314 1.00 51.25 84 GLY A CA 1
ATOM 664 C C . GLY A 1 84 ? 21.016 14.080 23.547 1.00 51.25 84 GLY A C 1
ATOM 665 O O . GLY A 1 84 ? 22.232 14.254 23.563 1.00 51.25 84 GLY A O 1
ATOM 666 N N . ALA A 1 85 ? 20.502 12.852 23.659 1.00 46.66 85 ALA A N 1
ATOM 667 C CA . ALA A 1 85 ? 21.342 11.650 23.592 1.00 46.66 85 ALA A CA 1
ATOM 668 C C . ALA A 1 85 ? 21.428 11.095 22.151 1.00 46.66 85 ALA A C 1
ATOM 670 O O . ALA A 1 85 ? 20.730 10.157 21.789 1.00 46.66 85 ALA A O 1
ATOM 671 N N . SER A 1 86 ? 22.317 11.709 21.359 1.00 51.66 86 SER A N 1
ATOM 672 C CA . SER A 1 86 ? 22.954 11.213 20.119 1.00 51.66 86 SER A CA 1
ATOM 673 C C . SER A 1 86 ? 22.067 10.688 18.979 1.00 51.66 86 SER A C 1
ATOM 675 O O . SER A 1 86 ? 21.936 9.483 18.779 1.00 51.66 86 SER A O 1
ATOM 677 N N . SER A 1 87 ? 21.636 11.604 18.106 1.00 56.94 87 SER A N 1
ATOM 678 C CA . SER A 1 87 ? 21.608 11.311 16.667 1.00 56.94 87 SER A CA 1
ATOM 679 C C . SER A 1 87 ? 23.058 11.294 16.164 1.00 56.94 87 SER A C 1
ATOM 681 O O . SER A 1 87 ? 23.651 12.339 15.906 1.00 56.94 87 SER A O 1
ATOM 683 N N . SER A 1 88 ? 23.673 10.115 16.119 1.00 58.34 88 SER A N 1
ATOM 684 C CA . SER A 1 88 ? 24.974 9.904 15.473 1.00 58.34 88 SER A CA 1
ATOM 685 C C . SER A 1 88 ? 24.733 9.504 14.015 1.00 58.34 88 SER A C 1
ATOM 687 O O . SER A 1 88 ? 24.907 8.339 13.670 1.00 58.34 88 SER A O 1
ATOM 689 N N . GLY A 1 89 ? 24.273 10.460 13.206 1.00 56.59 89 GLY A N 1
ATOM 690 C CA . GLY A 1 89 ? 23.979 10.289 11.775 1.00 56.59 89 GLY A CA 1
ATOM 691 C C . GLY A 1 89 ? 23.769 11.612 11.023 1.00 56.59 89 GLY A C 1
ATOM 692 O O . GLY A 1 89 ? 23.125 11.639 9.985 1.00 56.59 89 GLY A O 1
ATOM 693 N N . ASP A 1 90 ? 24.236 12.738 11.579 1.00 63.16 90 ASP A N 1
ATOM 694 C CA . ASP A 1 90 ? 24.139 14.075 10.961 1.00 63.16 90 ASP A CA 1
ATOM 695 C C . ASP A 1 90 ? 25.499 14.503 10.392 1.00 63.16 90 ASP A C 1
ATOM 697 O O . ASP A 1 90 ? 25.949 15.637 10.553 1.00 63.16 90 ASP A O 1
ATOM 701 N N . SER A 1 91 ? 26.229 13.561 9.794 1.00 80.81 91 SER A N 1
ATOM 702 C CA . SER A 1 91 ? 27.402 13.920 9.008 1.00 80.81 91 SER A CA 1
ATOM 703 C C . SER A 1 91 ? 26.959 14.286 7.591 1.00 80.81 91 SER A C 1
ATOM 705 O O . SER A 1 91 ? 26.015 13.715 7.050 1.00 80.81 91 SER A O 1
ATOM 707 N N . GLU A 1 92 ? 27.648 15.233 6.954 1.00 81.50 92 GLU A N 1
ATOM 708 C CA . GLU A 1 92 ? 27.379 15.565 5.546 1.00 81.50 92 GLU A CA 1
ATOM 709 C C . GLU A 1 92 ? 27.562 14.343 4.628 1.00 81.50 92 GLU A C 1
ATOM 711 O O . GLU A 1 92 ? 26.912 14.240 3.595 1.00 81.50 92 GLU A O 1
ATOM 716 N N . THR A 1 93 ? 28.398 13.385 5.040 1.00 85.69 93 THR A N 1
ATOM 717 C CA . THR A 1 93 ? 28.567 12.095 4.365 1.00 85.69 93 THR A CA 1
ATOM 718 C C . THR A 1 93 ? 27.351 11.180 4.502 1.00 85.69 93 THR A C 1
ATOM 720 O O . THR A 1 93 ? 27.010 10.522 3.527 1.00 85.69 93 THR A O 1
ATOM 723 N N . ASP A 1 94 ? 26.672 11.159 5.655 1.00 87.94 94 ASP A N 1
ATOM 724 C CA . ASP A 1 94 ? 25.440 10.370 5.831 1.00 87.94 94 ASP A CA 1
ATOM 725 C C . ASP A 1 94 ? 24.305 10.953 4.982 1.00 87.94 94 ASP A C 1
ATOM 727 O O . ASP A 1 94 ? 23.593 10.219 4.310 1.00 87.94 94 ASP A O 1
ATOM 731 N N . LYS A 1 95 ? 24.199 12.287 4.910 1.00 89.75 95 LYS A N 1
ATOM 732 C CA . LYS A 1 95 ? 23.200 12.964 4.065 1.00 89.75 95 LYS A CA 1
ATOM 733 C C . LYS A 1 95 ? 23.408 12.727 2.574 1.00 89.75 95 LYS A C 1
ATOM 735 O O . LYS A 1 95 ? 22.433 12.643 1.832 1.00 89.75 95 LYS A O 1
ATOM 740 N N . GLU A 1 96 ? 24.660 12.698 2.118 1.00 90.75 96 GLU A N 1
ATOM 741 C CA . GLU A 1 96 ? 24.955 12.382 0.719 1.00 90.75 96 GLU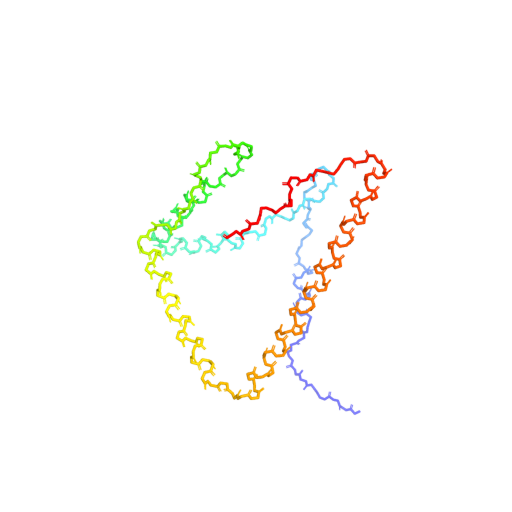 A CA 1
ATOM 742 C C . GLU A 1 96 ? 24.618 10.919 0.421 1.00 90.75 96 GLU A C 1
ATOM 744 O O . GLU A 1 96 ? 23.975 10.643 -0.583 1.00 90.75 96 GLU A O 1
ATOM 749 N N . MET A 1 97 ? 24.946 10.006 1.337 1.00 93.75 97 MET A N 1
ATOM 750 C CA . MET A 1 97 ? 24.618 8.586 1.210 1.00 93.75 97 MET A CA 1
ATOM 751 C C . MET A 1 97 ? 23.105 8.336 1.185 1.00 93.75 97 MET A C 1
ATOM 753 O O . MET A 1 97 ? 22.625 7.577 0.347 1.00 93.75 97 MET A O 1
ATOM 757 N N . ASP A 1 98 ? 22.340 9.014 2.043 1.00 94.81 98 ASP A N 1
ATOM 758 C CA . ASP A 1 98 ? 20.875 8.959 2.028 1.00 94.81 98 ASP A CA 1
ATOM 759 C C . ASP A 1 98 ? 20.312 9.490 0.701 1.00 94.81 98 ASP A C 1
ATOM 761 O O . ASP A 1 98 ? 19.354 8.939 0.159 1.00 94.81 98 ASP A O 1
ATOM 765 N N . ARG A 1 99 ? 20.920 10.545 0.142 1.00 95.81 99 ARG A N 1
ATOM 766 C CA . ARG A 1 99 ? 20.504 11.115 -1.146 1.00 95.81 99 ARG A CA 1
ATOM 767 C C . ARG A 1 99 ? 20.800 10.172 -2.312 1.00 95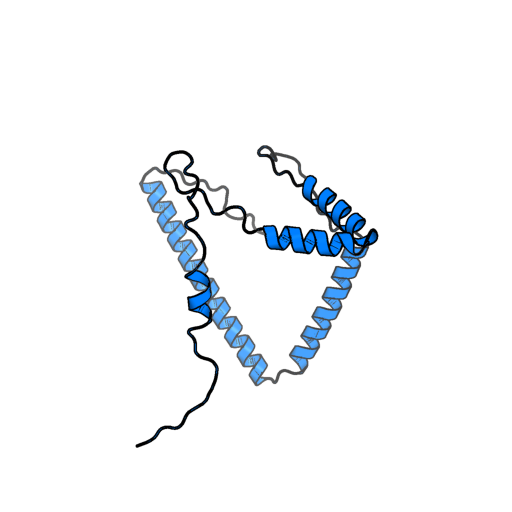.81 99 ARG A C 1
ATOM 769 O O . ARG A 1 99 ? 19.954 10.029 -3.191 1.00 95.81 99 ARG A O 1
ATOM 776 N N . GLU A 1 100 ? 21.980 9.559 -2.331 1.00 96.19 100 GLU A N 1
ATOM 777 C CA . GLU A 1 100 ? 22.356 8.551 -3.328 1.00 96.19 100 GLU A CA 1
ATOM 778 C C . GLU A 1 100 ? 21.415 7.344 -3.252 1.00 96.19 100 GLU A C 1
ATOM 780 O O . GLU A 1 100 ? 20.882 6.916 -4.275 1.00 96.19 100 GLU A O 1
ATOM 785 N N . PHE A 1 101 ? 21.124 6.863 -2.039 1.00 97.31 101 PHE A N 1
ATOM 786 C CA . PHE A 1 101 ? 20.175 5.775 -1.821 1.00 97.31 101 PHE A CA 1
ATOM 787 C C . PHE A 1 101 ? 18.774 6.114 -2.337 1.00 97.31 101 PHE A C 1
ATOM 789 O O . PHE A 1 101 ? 18.179 5.309 -3.051 1.00 97.31 101 PHE A O 1
ATOM 796 N N . GLU A 1 102 ? 18.243 7.294 -2.006 1.00 97.38 102 GLU A N 1
ATOM 797 C CA . GLU A 1 102 ? 16.913 7.708 -2.462 1.00 97.38 102 GLU A CA 1
ATOM 798 C C . GLU A 1 102 ? 16.855 7.802 -3.994 1.00 97.38 102 GLU A C 1
ATOM 800 O O . GLU A 1 102 ? 15.899 7.330 -4.607 1.00 97.38 102 GLU A O 1
ATOM 805 N N . ALA A 1 103 ? 17.904 8.336 -4.629 1.00 97.19 103 ALA A N 1
ATOM 806 C CA . ALA A 1 103 ? 17.982 8.437 -6.083 1.00 97.19 103 ALA A CA 1
ATOM 807 C C . ALA A 1 103 ? 17.998 7.057 -6.765 1.00 97.19 103 ALA A C 1
ATOM 809 O O . ALA A 1 103 ? 17.229 6.821 -7.699 1.00 97.19 103 ALA A O 1
ATOM 810 N N . GLU A 1 104 ? 18.830 6.128 -6.284 1.00 97.38 104 GLU A N 1
ATOM 811 C CA . GLU A 1 104 ? 18.876 4.753 -6.801 1.00 97.38 104 GLU A CA 1
ATOM 812 C C . GLU A 1 104 ? 17.560 4.006 -6.55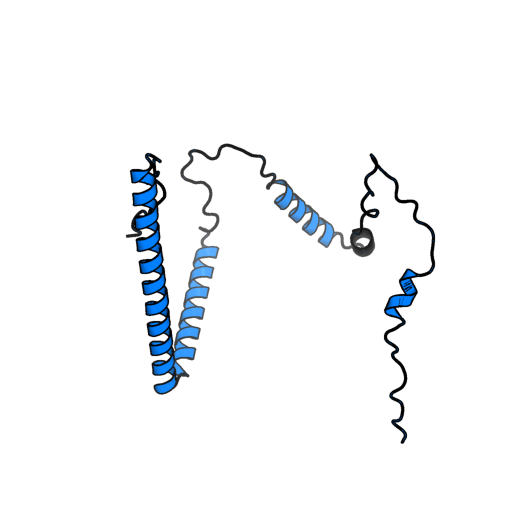3 1.00 97.38 104 GLU A C 1
ATOM 814 O O . GLU A 1 104 ? 17.075 3.258 -7.409 1.00 97.38 104 GLU A O 1
ATOM 819 N N . PHE A 1 105 ? 16.953 4.213 -5.383 1.00 97.88 105 PHE A N 1
ATOM 820 C CA . PHE A 1 105 ? 15.685 3.597 -5.021 1.00 97.88 105 PHE A CA 1
ATOM 821 C C . PHE A 1 105 ? 14.537 4.091 -5.908 1.00 97.88 105 PHE A C 1
ATOM 823 O O . PHE A 1 105 ? 13.706 3.284 -6.350 1.00 97.88 105 PHE A O 1
ATOM 830 N N . GLU A 1 106 ? 14.491 5.391 -6.204 1.00 97.69 106 GLU A N 1
ATOM 831 C CA . GLU A 1 106 ? 13.511 5.978 -7.113 1.00 97.69 106 GLU A CA 1
ATOM 832 C C . GLU A 1 106 ? 13.714 5.471 -8.545 1.00 97.69 106 GLU A C 1
ATOM 834 O O . GLU A 1 106 ? 12.750 5.020 -9.173 1.00 97.69 106 GLU A O 1
ATOM 839 N N . GLU A 1 107 ? 14.956 5.445 -9.039 1.00 97.69 107 GLU A N 1
ATOM 840 C CA . GLU A 1 107 ? 15.285 4.901 -10.361 1.00 97.69 107 GLU A CA 1
ATOM 841 C C . GLU A 1 107 ? 14.832 3.441 -10.489 1.00 97.69 107 GLU A C 1
ATOM 843 O O . GLU A 1 107 ? 14.099 3.089 -11.420 1.00 97.69 107 GLU A O 1
ATOM 848 N N . TYR A 1 108 ? 15.194 2.594 -9.522 1.00 97.94 108 TYR A N 1
ATOM 849 C CA . TYR A 1 108 ? 14.788 1.190 -9.502 1.00 97.94 108 TYR A CA 1
ATOM 850 C C . TYR A 1 108 ? 13.265 1.032 -9.442 1.00 97.94 108 TYR A C 1
ATOM 852 O O . TYR A 1 108 ? 12.682 0.178 -10.119 1.00 97.94 108 TYR A O 1
ATOM 860 N N . THR A 1 109 ? 12.594 1.854 -8.634 1.00 96.88 109 THR A N 1
ATOM 861 C CA . THR A 1 109 ? 11.135 1.829 -8.516 1.00 96.88 109 THR A CA 1
ATOM 862 C C . THR A 1 109 ? 10.482 2.185 -9.845 1.00 96.88 109 THR A C 1
ATOM 864 O O . THR A 1 109 ? 9.557 1.489 -10.277 1.00 96.88 109 THR A O 1
ATOM 867 N N . MET A 1 110 ? 10.992 3.205 -10.530 1.00 97.25 110 MET A N 1
ATOM 868 C CA . MET A 1 110 ? 10.497 3.608 -11.838 1.00 97.25 110 MET A CA 1
ATOM 869 C C . MET A 1 110 ? 10.749 2.552 -12.916 1.00 97.25 110 MET A C 1
ATOM 871 O O . MET A 1 110 ? 9.827 2.233 -13.672 1.00 97.25 110 MET A O 1
ATOM 875 N N . ASP A 1 111 ? 11.943 1.954 -12.961 1.00 97.19 111 ASP A N 1
ATOM 876 C CA . ASP A 1 111 ? 12.257 0.856 -13.882 1.00 97.19 111 ASP A CA 1
ATOM 877 C C . ASP A 1 111 ? 11.323 -0.340 -13.647 1.00 97.19 111 ASP A C 1
ATOM 879 O O . ASP A 1 111 ? 10.705 -0.838 -14.592 1.00 97.19 111 ASP A O 1
ATOM 883 N N . ARG A 1 112 ? 11.106 -0.742 -12.387 1.00 96.94 112 ARG A N 1
ATOM 884 C CA . ARG A 1 112 ? 10.162 -1.818 -12.048 1.00 96.94 112 ARG A CA 1
ATOM 885 C C . ARG A 1 112 ? 8.756 -1.512 -12.553 1.00 96.94 112 ARG A C 1
ATOM 887 O O . ARG A 1 112 ? 8.149 -2.362 -13.201 1.00 96.94 112 ARG A O 1
ATOM 894 N N . LEU A 1 113 ? 8.244 -0.313 -12.270 1.00 94.81 113 LEU A N 1
ATOM 895 C CA . LEU A 1 113 ? 6.905 0.099 -12.698 1.00 94.81 113 LEU A CA 1
ATOM 896 C C . LEU A 1 113 ? 6.774 0.118 -14.223 1.00 94.81 113 LEU A C 1
ATOM 898 O O . LEU A 1 113 ? 5.729 -0.266 -14.742 1.00 94.81 113 LEU A O 1
ATOM 902 N N . SER A 1 114 ? 7.831 0.504 -14.940 1.00 95.56 114 SER A N 1
ATOM 903 C CA . SER A 1 114 ? 7.840 0.520 -16.407 1.00 95.56 114 SER A CA 1
ATOM 904 C C . SER A 1 114 ? 7.770 -0.880 -17.032 1.00 95.56 114 SER A C 1
ATOM 906 O O . SER A 1 114 ? 7.254 -1.038 -18.139 1.00 95.56 114 SER A O 1
ATOM 908 N N . ARG A 1 115 ? 8.262 -1.902 -16.318 1.00 96.56 115 ARG A N 1
ATOM 909 C CA . ARG A 1 115 ? 8.272 -3.304 -16.764 1.00 96.56 115 ARG A CA 1
ATOM 910 C C . ARG A 1 115 ? 6.961 -4.036 -16.490 1.00 96.56 115 ARG A C 1
ATOM 912 O O . ARG A 1 115 ? 6.722 -5.073 -17.106 1.00 96.56 115 ARG A O 1
ATOM 919 N N . LEU A 1 116 ? 6.131 -3.532 -15.578 1.00 96.75 116 LEU A N 1
ATOM 920 C CA . LEU A 1 116 ? 4.853 -4.155 -15.244 1.00 96.75 116 LEU A CA 1
ATOM 921 C C . LEU A 1 116 ? 3.822 -3.923 -16.347 1.00 96.75 116 LEU A C 1
ATOM 923 O O . LEU A 1 116 ? 3.616 -2.809 -16.830 1.00 96.75 116 LEU A O 1
ATOM 927 N N . THR A 1 117 ? 3.095 -4.978 -16.696 1.00 97.12 117 THR A N 1
ATOM 928 C CA . THR A 1 117 ? 1.901 -4.836 -17.528 1.00 97.12 117 THR A CA 1
ATOM 929 C C . THR A 1 117 ? 0.765 -4.191 -16.732 1.00 97.12 117 THR A C 1
ATOM 931 O O . THR A 1 117 ? 0.697 -4.275 -15.503 1.00 97.12 117 THR A O 1
ATOM 934 N N . LYS A 1 118 ? -0.194 -3.583 -17.439 1.00 97.00 118 LYS A N 1
ATOM 935 C CA . LYS A 1 118 ? -1.391 -2.987 -16.822 1.00 97.00 118 LYS A CA 1
ATOM 936 C C . LYS A 1 118 ? -2.145 -3.979 -15.926 1.00 97.00 118 LYS A C 1
ATOM 938 O O . LYS A 1 118 ? -2.629 -3.602 -14.859 1.00 97.00 118 LYS A O 1
ATOM 943 N N . ASP A 1 119 ? -2.237 -5.237 -16.346 1.00 97.81 119 ASP A N 1
ATOM 944 C CA . ASP A 1 11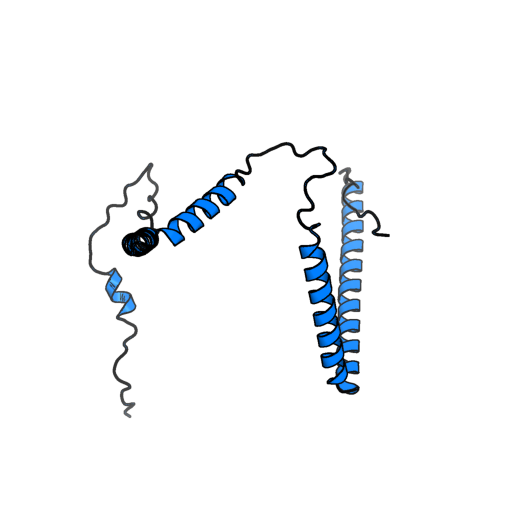9 ? -2.950 -6.268 -15.592 1.00 97.81 119 ASP A CA 1
ATOM 945 C C . ASP A 1 119 ? -2.183 -6.684 -14.330 1.00 97.81 119 ASP A C 1
ATOM 947 O O . ASP A 1 119 ? -2.798 -6.923 -13.294 1.00 97.81 119 ASP A O 1
ATOM 951 N N . GLU A 1 120 ? -0.849 -6.752 -14.390 1.00 97.44 120 GLU A N 1
ATOM 952 C CA . GLU A 1 120 ? -0.003 -7.000 -13.214 1.00 97.44 120 GLU A CA 1
ATOM 953 C C . GLU A 1 120 ? -0.096 -5.858 -12.208 1.00 97.44 120 GLU A C 1
ATOM 955 O O . GLU A 1 120 ? -0.329 -6.109 -11.029 1.00 97.44 120 GLU A O 1
ATOM 960 N N . MET A 1 121 ? -0.014 -4.614 -12.683 1.00 97.06 121 MET A N 1
ATOM 961 C CA . MET A 1 121 ? -0.187 -3.423 -11.852 1.00 97.06 121 MET A CA 1
ATOM 962 C C . MET A 1 121 ? -1.560 -3.414 -11.167 1.00 97.06 121 MET A C 1
ATOM 964 O O . MET A 1 121 ? -1.656 -3.168 -9.969 1.00 97.06 121 MET A O 1
ATOM 968 N N . THR A 1 122 ? -2.623 -3.738 -11.908 1.00 97.56 122 THR A N 1
ATOM 969 C CA . THR A 1 122 ? -3.985 -3.816 -11.357 1.00 97.56 122 THR A CA 1
ATOM 970 C C . THR A 1 122 ? -4.084 -4.880 -10.262 1.00 97.56 122 THR A C 1
ATOM 972 O O . THR A 1 122 ? -4.686 -4.631 -9.221 1.00 97.56 122 THR A O 1
ATOM 975 N N . ARG A 1 123 ? -3.468 -6.055 -10.459 1.00 97.69 123 ARG A N 1
ATOM 976 C CA . ARG A 1 123 ? -3.428 -7.108 -9.433 1.00 97.69 123 ARG A CA 1
ATOM 977 C C . ARG A 1 123 ? -2.677 -6.661 -8.181 1.00 97.69 123 ARG A C 1
ATOM 979 O O . ARG A 1 123 ? -3.206 -6.823 -7.088 1.00 97.69 123 ARG A O 1
ATOM 986 N N . GLU A 1 124 ? -1.496 -6.059 -8.336 1.00 96.62 124 GLU A N 1
ATOM 987 C CA . GLU A 1 124 ? -0.699 -5.585 -7.196 1.00 96.62 124 GLU A CA 1
ATOM 988 C C . GLU A 1 124 ? -1.453 -4.521 -6.379 1.00 96.62 124 GLU A C 1
ATOM 990 O O . GLU A 1 124 ? -1.406 -4.542 -5.147 1.00 96.62 124 GLU A O 1
ATOM 995 N N . ILE A 1 125 ? -2.188 -3.622 -7.044 1.00 97.12 125 ILE A N 1
ATOM 996 C CA . ILE A 1 125 ? -3.041 -2.628 -6.378 1.00 97.12 125 ILE A CA 1
ATOM 997 C C . ILE A 1 125 ? -4.140 -3.318 -5.563 1.00 97.12 125 ILE A C 1
ATOM 999 O O . ILE A 1 125 ? -4.251 -3.061 -4.366 1.00 97.12 125 ILE A O 1
ATOM 1003 N N . LEU A 1 126 ? -4.898 -4.234 -6.173 1.00 98.12 126 LEU A N 1
ATOM 1004 C CA . LEU A 1 126 ? -5.987 -4.944 -5.492 1.00 98.12 126 LEU A CA 1
ATOM 1005 C C . LEU A 1 126 ? -5.488 -5.764 -4.291 1.00 98.12 126 LEU A C 1
ATOM 1007 O O . LEU A 1 126 ? -6.137 -5.808 -3.245 1.00 98.12 126 LEU A O 1
ATOM 1011 N N . ASP A 1 127 ? -4.316 -6.391 -4.406 1.00 97.88 127 ASP A N 1
ATOM 1012 C CA . ASP A 1 127 ? -3.708 -7.138 -3.304 1.00 97.88 127 ASP A CA 1
ATOM 1013 C C . ASP A 1 127 ? -3.298 -6.213 -2.147 1.00 97.88 127 ASP A C 1
ATOM 1015 O O . ASP A 1 127 ? -3.487 -6.552 -0.974 1.00 97.88 127 ASP A O 1
ATOM 1019 N N . LYS A 1 128 ? -2.759 -5.025 -2.450 1.00 97.62 128 LYS A N 1
ATOM 1020 C CA . LYS A 1 128 ? -2.438 -4.011 -1.434 1.00 97.62 128 LYS A CA 1
ATOM 1021 C C . LYS A 1 128 ? -3.698 -3.468 -0.758 1.00 97.62 128 LYS A C 1
ATOM 1023 O O . LYS A 1 128 ? -3.692 -3.349 0.464 1.00 97.62 128 LYS A O 1
ATOM 1028 N N . GLU A 1 129 ? -4.765 -3.199 -1.509 1.00 97.88 129 GLU A N 1
ATOM 1029 C CA . GLU A 1 129 ? -6.060 -2.757 -0.966 1.00 97.88 129 GLU A CA 1
ATOM 1030 C C . GLU A 1 129 ? -6.642 -3.799 -0.006 1.00 97.88 129 GLU A C 1
ATOM 1032 O O . GLU A 1 129 ? -6.938 -3.488 1.147 1.00 97.88 129 GLU A O 1
ATOM 1037 N N . LYS A 1 130 ? -6.683 -5.068 -0.422 1.00 97.94 130 LYS A N 1
ATOM 1038 C CA . LYS A 1 130 ? -7.142 -6.175 0.426 1.00 97.94 130 LYS A CA 1
ATOM 1039 C C . LYS A 1 130 ? -6.323 -6.308 1.714 1.00 97.94 130 LYS A C 1
ATOM 1041 O O . LYS A 1 130 ? -6.873 -6.557 2.786 1.00 97.94 130 LYS A O 1
ATOM 1046 N N . ASN A 1 131 ? -5.002 -6.156 1.632 1.00 97.56 131 ASN A N 1
ATOM 1047 C CA . ASN A 1 131 ? -4.144 -6.192 2.817 1.00 97.56 131 ASN A CA 1
ATOM 1048 C C . ASN A 1 131 ? -4.375 -4.982 3.733 1.00 97.56 131 ASN A C 1
ATOM 1050 O O . ASN A 1 131 ? -4.404 -5.140 4.953 1.00 97.56 131 ASN A O 1
ATOM 1054 N N . ALA A 1 132 ? -4.570 -3.788 3.169 1.00 97.50 132 ALA A N 1
ATOM 1055 C CA . ALA A 1 132 ? -4.889 -2.588 3.937 1.00 97.50 132 ALA A CA 1
ATOM 1056 C C . ALA A 1 132 ? -6.211 -2.745 4.705 1.00 97.50 132 ALA A C 1
ATOM 1058 O O . ALA A 1 132 ? -6.264 -2.426 5.895 1.00 97.50 132 ALA A O 1
ATOM 1059 N N . GLU A 1 133 ? -7.238 -3.319 4.072 1.00 96.88 133 GLU A N 1
ATOM 1060 C CA . GLU A 1 133 ? -8.510 -3.650 4.722 1.00 96.88 133 GLU A CA 1
ATOM 1061 C C . GLU A 1 133 ? -8.317 -4.615 5.901 1.00 96.88 133 GLU A C 1
ATOM 1063 O O . GLU A 1 133 ? -8.832 -4.365 6.993 1.00 96.88 133 GLU A O 1
ATOM 1068 N N . LEU A 1 134 ? -7.517 -5.676 5.728 1.00 98.06 134 LEU A N 1
ATOM 1069 C CA . LEU A 1 134 ? -7.209 -6.631 6.801 1.00 98.06 134 LEU A CA 1
ATOM 1070 C C . LEU A 1 134 ? -6.510 -5.963 7.992 1.00 98.06 134 LEU A C 1
ATOM 1072 O O . LEU A 1 134 ? -6.855 -6.229 9.149 1.00 98.06 134 LEU A O 1
ATOM 1076 N N . TYR A 1 135 ? -5.536 -5.085 7.738 1.00 97.69 135 TYR A N 1
ATOM 1077 C CA . TYR A 1 135 ? -4.863 -4.346 8.807 1.00 97.69 135 TYR A CA 1
ATOM 1078 C C . TYR A 1 135 ? -5.811 -3.379 9.515 1.00 97.69 135 TYR A C 1
ATOM 1080 O O . TYR A 1 135 ? -5.788 -3.294 10.744 1.00 97.69 135 TYR A O 1
ATOM 1088 N N . GLN A 1 136 ? -6.676 -2.692 8.768 1.00 97.75 136 GLN A N 1
ATOM 1089 C CA . GLN A 1 136 ? -7.674 -1.788 9.328 1.00 97.75 136 GLN A CA 1
ATOM 1090 C C . GLN A 1 136 ? -8.700 -2.535 10.191 1.00 97.75 136 GLN A C 1
ATOM 1092 O O . GLN A 1 136 ? -9.026 -2.083 11.294 1.00 97.75 136 GLN A O 1
ATOM 1097 N N . GLU A 1 137 ? -9.184 -3.692 9.737 1.00 97.38 137 GLU A N 1
ATOM 1098 C CA . GLU A 1 137 ? -10.096 -4.539 10.504 1.00 97.38 137 GLU A CA 1
ATOM 1099 C C . GLU A 1 137 ? -9.432 -5.035 11.793 1.00 97.38 137 GLU A C 1
ATOM 1101 O O . GLU A 1 137 ? -10.015 -4.922 12.875 1.00 97.38 137 GLU A O 1
ATOM 1106 N N . ASN A 1 138 ? -8.193 -5.529 11.706 1.00 97.44 138 ASN A N 1
ATOM 1107 C CA . ASN A 1 138 ? -7.442 -5.999 12.867 1.00 97.44 138 ASN A CA 1
ATOM 1108 C C . ASN A 1 138 ? -7.202 -4.867 13.877 1.00 97.44 138 ASN A C 1
ATOM 1110 O O . ASN A 1 138 ? -7.482 -5.026 15.067 1.00 97.44 138 ASN A O 1
ATOM 1114 N N . MET A 1 139 ? -6.791 -3.689 13.402 1.00 97.00 139 MET A N 1
ATOM 1115 C CA . MET A 1 139 ? -6.636 -2.500 14.239 1.00 97.00 139 MET A CA 1
ATOM 1116 C C . MET A 1 139 ? -7.959 -2.129 14.923 1.00 97.00 139 MET A C 1
ATOM 1118 O O . MET A 1 139 ? -7.996 -1.925 16.136 1.00 97.00 139 MET A O 1
ATOM 1122 N N . SER A 1 140 ? -9.075 -2.116 14.185 1.00 97.19 140 SER A N 1
ATOM 1123 C CA . SER A 1 140 ? -10.406 -1.845 14.743 1.00 97.19 140 SER A CA 1
ATOM 1124 C C . SER A 1 140 ? -10.801 -2.867 15.811 1.00 97.19 140 SER A C 1
ATOM 1126 O O . SER A 1 140 ? -11.288 -2.502 16.885 1.00 97.19 140 SER A O 1
ATOM 1128 N N . ARG A 1 141 ? -10.563 -4.155 15.546 1.00 97.94 141 ARG A N 1
ATOM 1129 C CA . ARG A 1 141 ? -10.821 -5.249 16.487 1.00 97.94 141 ARG A CA 1
ATOM 1130 C C . ARG A 1 141 ? -10.000 -5.083 17.762 1.00 97.94 141 ARG A C 1
ATOM 1132 O O . ARG A 1 141 ? -10.555 -5.195 18.855 1.00 97.94 141 ARG A O 1
ATOM 1139 N N . MET A 1 142 ? -8.709 -4.793 17.630 1.00 97.12 142 MET A N 1
ATOM 1140 C CA . MET A 1 142 ? -7.808 -4.587 18.759 1.00 97.12 142 MET A CA 1
ATOM 1141 C C . MET A 1 142 ? -8.214 -3.364 19.580 1.00 97.12 142 MET A C 1
ATOM 1143 O O . MET A 1 142 ? -8.283 -3.459 20.800 1.00 97.12 142 MET A O 1
ATOM 1147 N N . MET A 1 143 ? -8.567 -2.252 18.933 1.00 95.81 143 MET A N 1
ATOM 1148 C CA . MET A 1 143 ? -9.045 -1.041 19.606 1.00 95.81 143 MET A CA 1
ATOM 1149 C C . MET A 1 143 ? -10.342 -1.286 20.384 1.00 95.81 143 MET A C 1
ATOM 1151 O O . MET A 1 143 ? -10.452 -0.868 21.537 1.00 95.81 143 MET A O 1
ATOM 1155 N N . LYS A 1 144 ? -11.302 -2.017 19.801 1.00 97.25 144 LYS A N 1
ATOM 1156 C CA . LYS A 1 144 ? -12.549 -2.404 20.484 1.00 97.25 144 LYS A CA 1
ATOM 1157 C C . LYS A 1 144 ? -12.289 -3.307 21.686 1.00 97.25 144 LYS A C 1
ATOM 1159 O O . LYS A 1 144 ? -12.870 -3.082 22.745 1.00 97.25 144 LYS A O 1
ATOM 1164 N N . GLU A 1 145 ? -11.417 -4.304 21.549 1.00 96.88 145 GLU A N 1
ATOM 1165 C CA . GLU A 1 145 ? -11.069 -5.185 22.669 1.00 96.88 145 GLU A CA 1
ATOM 1166 C C . GLU A 1 145 ? -10.314 -4.422 23.756 1.00 96.88 145 GLU A C 1
ATOM 1168 O O . GLU A 1 145 ? -10.633 -4.555 24.933 1.00 96.88 145 GLU A O 1
ATOM 1173 N N . ASN A 1 146 ? -9.380 -3.547 23.385 1.00 94.94 146 ASN A N 1
ATOM 1174 C CA . ASN A 1 146 ? -8.669 -2.704 24.338 1.00 94.94 146 ASN A CA 1
ATOM 1175 C C . ASN A 1 146 ? -9.646 -1.791 25.095 1.00 94.94 146 ASN A C 1
ATOM 1177 O O . ASN A 1 146 ? -9.579 -1.698 26.317 1.00 94.94 146 ASN A O 1
ATOM 1181 N N . GLN A 1 147 ? -10.619 -1.195 24.401 1.00 94.81 147 GLN A N 1
ATOM 1182 C CA . GLN A 1 147 ? -11.689 -0.415 25.025 1.00 94.81 147 GLN A CA 1
ATOM 1183 C C . GLN A 1 147 ? -12.551 -1.269 25.967 1.00 94.81 147 GLN A C 1
ATOM 1185 O O . GLN A 1 147 ? -12.867 -0.832 27.075 1.00 94.81 147 GLN A O 1
ATOM 1190 N N . ARG A 1 148 ? -12.903 -2.496 25.562 1.00 96.25 148 ARG A N 1
ATOM 1191 C CA . ARG A 1 148 ? -13.660 -3.445 26.392 1.00 96.25 148 ARG A CA 1
ATOM 1192 C C . ARG A 1 148 ? -12.898 -3.807 27.665 1.00 96.25 148 ARG A C 1
ATOM 1194 O O . ARG A 1 148 ? -13.475 -3.769 28.749 1.00 96.25 148 ARG A O 1
ATOM 1201 N N . LEU A 1 149 ? -11.611 -4.122 27.541 1.00 95.50 149 LEU A N 1
ATOM 1202 C CA . LEU A 1 149 ? -10.734 -4.451 28.663 1.00 95.50 149 LEU A CA 1
ATOM 1203 C C . LEU A 1 149 ? -10.547 -3.250 29.589 1.00 95.50 149 LEU A C 1
ATOM 1205 O O . LEU A 1 149 ? -10.676 -3.401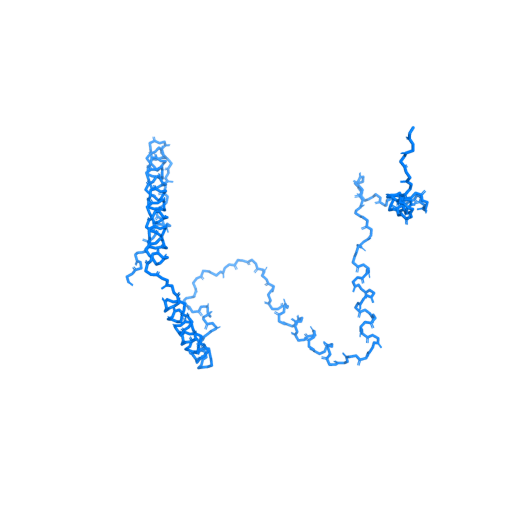 30.798 1.00 95.50 149 LEU A O 1
ATOM 1209 N N . ARG A 1 150 ? -10.330 -2.047 29.044 1.00 92.31 150 ARG A N 1
ATOM 1210 C CA . ARG A 1 150 ? -10.249 -0.807 29.832 1.00 92.31 150 ARG A CA 1
ATOM 1211 C C . ARG A 1 150 ? -11.515 -0.570 30.640 1.00 92.31 150 ARG A C 1
ATOM 1213 O O . ARG A 1 150 ? -11.419 -0.271 31.824 1.00 92.31 150 ARG A O 1
ATOM 1220 N N . LYS A 1 151 ? -12.684 -0.752 30.023 1.00 93.88 151 LYS A N 1
ATOM 1221 C CA . LYS A 1 151 ? -13.966 -0.654 30.722 1.00 93.88 151 LYS A CA 1
ATOM 1222 C C . LYS A 1 151 ? -14.064 -1.688 31.845 1.00 93.88 151 LYS A C 1
ATOM 1224 O O . LYS A 1 151 ? -14.381 -1.331 32.968 1.00 93.88 151 LYS A O 1
ATOM 1229 N N . MET A 1 152 ? -13.714 -2.944 31.570 1.00 95.25 152 MET A N 1
ATOM 1230 C CA . MET A 1 152 ? -13.723 -4.002 32.581 1.00 95.25 152 MET A CA 1
ATOM 1231 C C . MET A 1 152 ? -12.775 -3.693 33.749 1.00 95.25 152 MET A C 1
ATOM 1233 O O . MET A 1 152 ? -13.134 -3.921 34.897 1.00 95.25 152 MET A O 1
ATOM 1237 N N . LEU A 1 153 ? -11.583 -3.154 33.486 1.00 94.12 153 LEU A N 1
ATOM 1238 C CA . LEU A 1 153 ? -10.644 -2.747 34.534 1.00 94.12 153 LEU A CA 1
ATOM 1239 C C . LEU A 1 153 ? -11.213 -1.603 35.385 1.00 94.12 153 LEU A C 1
ATOM 1241 O O . LEU A 1 153 ? -11.175 -1.696 36.610 1.00 94.12 153 LEU A O 1
ATOM 1245 N N . GLN A 1 154 ? -11.813 -0.589 34.753 1.00 91.69 154 GLN A N 1
ATOM 1246 C CA . GLN A 1 154 ? -12.494 0.510 35.447 1.00 91.69 154 GLN A CA 1
ATOM 1247 C C . GLN A 1 154 ? -13.652 0.008 36.319 1.00 91.69 154 GLN A C 1
ATOM 1249 O O . GLN A 1 154 ? -13.740 0.387 37.485 1.00 91.69 154 GLN A O 1
ATOM 1254 N N . ASP A 1 155 ? -14.486 -0.891 35.789 1.00 94.19 155 ASP A N 1
ATOM 1255 C CA . ASP A 1 155 ? -15.614 -1.496 36.511 1.00 94.19 155 ASP A CA 1
ATOM 1256 C C . ASP A 1 155 ? -15.142 -2.304 37.739 1.00 94.19 155 ASP A C 1
ATOM 1258 O O . ASP A 1 155 ? -15.856 -2.399 38.735 1.00 94.19 155 ASP A O 1
ATOM 1262 N N . ASN A 1 156 ? -13.922 -2.854 37.696 1.00 93.56 156 ASN A N 1
ATOM 1263 C CA . ASN A 1 156 ? -13.289 -3.576 38.806 1.00 93.56 156 ASN A CA 1
ATOM 1264 C C . ASN A 1 156 ? -12.412 -2.678 39.706 1.00 93.56 156 ASN A C 1
ATOM 1266 O O . ASN A 1 156 ? -11.710 -3.188 40.578 1.00 93.56 156 ASN A O 1
ATOM 1270 N N . GLY A 1 157 ? -12.433 -1.354 39.514 1.00 90.38 157 GLY A N 1
ATOM 1271 C CA . GLY A 1 157 ? -11.672 -0.401 40.329 1.00 90.38 157 GLY A CA 1
ATOM 1272 C C . GLY A 1 157 ? -10.157 -0.431 40.100 1.00 90.38 157 GLY A C 1
ATOM 1273 O O . GLY A 1 157 ? -9.406 0.069 40.937 1.00 90.38 157 GL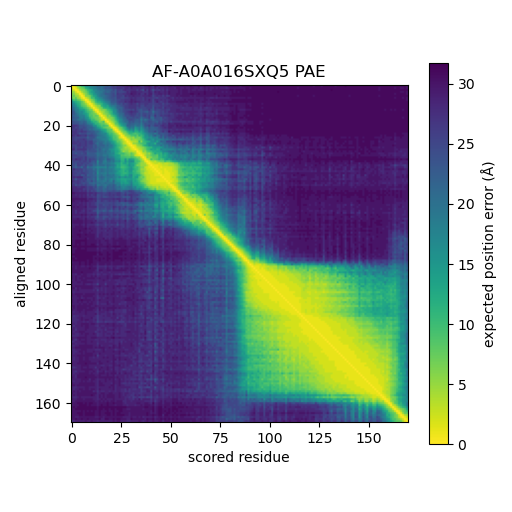Y A O 1
ATOM 1274 N N . ILE A 1 158 ? -9.695 -1.010 38.988 1.00 90.19 158 ILE A N 1
ATOM 1275 C CA . ILE A 1 158 ? -8.278 -1.062 38.615 1.00 90.19 158 ILE A CA 1
ATOM 1276 C C . ILE A 1 158 ? -7.960 0.172 37.752 1.00 90.19 158 ILE A C 1
ATOM 1278 O O . ILE A 1 158 ? -8.523 0.311 36.660 1.00 90.19 158 ILE A O 1
ATOM 1282 N N . PRO A 1 159 ? -7.073 1.081 38.201 1.00 81.50 159 PRO A N 1
ATOM 1283 C CA . PRO A 1 159 ? -6.699 2.257 37.423 1.00 81.50 159 PRO A CA 1
ATOM 1284 C C . PRO A 1 159 ? -5.917 1.842 36.170 1.00 81.50 159 PRO A C 1
ATOM 1286 O O . PRO A 1 159 ? -5.012 1.013 36.237 1.00 81.50 159 PRO A O 1
ATOM 1289 N N . VAL A 1 160 ? -6.269 2.421 35.019 1.00 79.56 160 VAL A N 1
ATOM 1290 C CA . VAL A 1 160 ? -5.541 2.225 33.759 1.00 79.56 160 VAL A CA 1
ATOM 1291 C C . VAL A 1 160 ? -4.809 3.515 33.414 1.00 79.56 160 VAL A C 1
ATOM 1293 O O . VAL A 1 160 ? -5.444 4.520 33.083 1.00 79.56 160 VAL A O 1
ATOM 1296 N N . ASP A 1 161 ? -3.480 3.492 33.475 1.00 74.44 161 ASP A N 1
ATOM 1297 C CA . ASP A 1 161 ? -2.653 4.642 33.116 1.00 74.44 161 ASP A CA 1
ATOM 1298 C C . ASP A 1 161 ? -2.811 4.981 31.625 1.00 74.44 161 ASP A C 1
ATOM 1300 O O . ASP A 1 161 ? -2.789 4.118 30.742 1.00 74.44 161 ASP A O 1
ATOM 1304 N N . HIS A 1 162 ? -3.009 6.267 31.331 1.00 63.47 162 HIS A N 1
ATOM 1305 C CA . HIS A 1 162 ? -3.249 6.771 29.973 1.00 63.47 162 HIS A CA 1
ATOM 1306 C C . HIS A 1 162 ? -1.947 7.114 29.222 1.00 63.47 162 HIS A C 1
ATOM 1308 O O . HIS A 1 162 ? -1.993 7.482 28.050 1.00 63.47 162 HIS A O 1
ATOM 1314 N N . ASN A 1 163 ? -0.783 6.953 29.860 1.00 54.81 163 ASN A N 1
ATOM 1315 C CA . ASN A 1 163 ? 0.489 7.543 29.422 1.00 54.81 163 ASN A CA 1
ATOM 1316 C C . ASN A 1 163 ? 1.168 6.895 28.202 1.00 54.81 163 ASN A C 1
ATOM 1318 O O . ASN A 1 163 ? 2.247 7.333 27.817 1.00 54.81 163 ASN A O 1
ATOM 1322 N N . HIS A 1 164 ? 0.563 5.892 27.564 1.00 54.81 164 HIS A N 1
ATOM 1323 C CA . HIS A 1 164 ? 1.184 5.205 26.421 1.00 54.81 164 HIS A CA 1
ATOM 1324 C C . HIS A 1 164 ? 0.382 5.275 25.118 1.00 54.81 164 HIS A C 1
ATOM 1326 O O . HIS A 1 164 ? 0.770 4.644 24.139 1.00 54.81 164 HIS A O 1
ATOM 1332 N N . THR A 1 165 ? -0.709 6.046 25.066 1.00 53.25 165 THR A N 1
ATOM 1333 C CA . THR A 1 165 ? -1.489 6.189 23.825 1.00 53.25 165 THR A CA 1
ATOM 1334 C C . THR A 1 165 ? -1.130 7.502 23.135 1.00 53.25 165 THR A C 1
ATOM 1336 O O . THR A 1 165 ? -1.733 8.534 23.394 1.00 53.25 165 THR A O 1
ATOM 1339 N N . SER A 1 166 ? -0.113 7.412 22.278 1.00 51.41 166 SER A N 1
ATOM 1340 C CA . SER A 1 166 ? -0.006 8.123 20.999 1.00 51.41 166 SER A CA 1
ATOM 1341 C C . SER A 1 166 ? -0.156 9.649 21.029 1.00 51.41 166 SER A C 1
ATOM 1343 O O . SER A 1 166 ? -1.255 10.189 20.919 1.00 51.41 166 SER A O 1
ATOM 1345 N N . GLN A 1 167 ? 0.981 10.351 21.030 1.00 39.00 167 GLN A N 1
ATOM 1346 C CA . GLN A 1 167 ? 1.028 11.661 20.380 1.00 39.00 167 GLN A CA 1
ATOM 1347 C C . GLN A 1 167 ? 0.679 11.486 18.888 1.00 39.00 167 GLN A C 1
ATOM 1349 O O . GLN A 1 167 ? 1.169 10.534 18.271 1.00 39.00 167 GLN A O 1
ATOM 1354 N N . PRO A 1 168 ? -0.163 12.351 18.299 1.00 49.66 168 PRO A N 1
ATOM 1355 C CA . PRO A 1 168 ? -0.343 12.377 16.856 1.00 49.66 168 PRO A CA 1
ATOM 1356 C C . PRO A 1 168 ? 0.961 12.863 16.217 1.00 49.66 168 PRO A C 1
ATOM 1358 O O . PRO A 1 168 ? 1.439 13.952 16.529 1.00 49.66 168 PRO A O 1
ATOM 1361 N N . VAL A 1 169 ? 1.536 12.045 15.337 1.00 52.47 169 VAL A N 1
ATOM 1362 C CA . VAL A 1 169 ? 2.561 12.501 14.394 1.00 52.47 169 VAL A CA 1
ATOM 1363 C C . VAL A 1 169 ? 1.832 13.411 13.403 1.00 52.47 169 VAL A C 1
ATOM 1365 O O . VAL A 1 169 ? 0.981 12.932 12.652 1.00 52.47 169 VAL A O 1
ATOM 1368 N N . VAL A 1 170 ? 2.074 14.719 13.516 1.00 47.00 170 VAL A N 1
ATOM 1369 C CA . VAL A 1 170 ? 1.623 15.762 12.576 1.00 47.00 170 VAL A CA 1
ATOM 1370 C C . VAL A 1 170 ? 2.637 15.880 11.453 1.00 47.00 170 VAL A C 1
ATOM 1372 O O . VAL A 1 170 ? 3.845 15.846 11.777 1.00 47.00 170 VAL A O 1
#

pLDDT: mean 70.94, std 22.2, range [31.62, 98.12]

Secondary structure (DSSP, 8-state):
-------S--TTHHHHTTSSS------EETTEEPPPS-TTHHHHHHHHHHHHTT-HHHHHHHHHHHHHHHT-----------S--------HHHHHHHHHHHHHHHHHHHHHHHHS-HHHHHHHHHHHHHHHHHHHHHHHHHHHHHHHHHHHHHHTT-----TTS-----

Foldseek 3Di:
DDDDDPDDDDPCPVVVVVPDDDDPPQPDDPNDRDDPPDPCVVVVVVVVVVVVVPPPVVVVVVVVVVVVVVVPPPDDDDPDDDDDDDPPQPDPVSVVVVVVVVVVVVVVVVVVVVPDDPVRVVVVVVVVVVVVVVVVVVVVVVVVVVVVVCVVCVVVVHDDDPPPDDDDPD